Protein AF-A0A1E3NW82-F1 (afdb_monomer_lite)

pLDDT: mean 73.54, std 13.39, range [43.03, 90.81]

Structure (mmCIF, N/CA/C/O backbone):
data_AF-A0A1E3NW82-F1
#
_entry.id   AF-A0A1E3NW82-F1
#
loop_
_atom_site.group_PDB
_atom_site.id
_atom_site.type_symbol
_atom_site.label_atom_id
_atom_site.label_alt_id
_atom_site.label_comp_id
_atom_site.label_asym_id
_atom_site.label_entity_id
_atom_site.label_seq_id
_atom_site.pdbx_PDB_ins_code
_atom_site.Cartn_x
_atom_site.Cartn_y
_atom_site.Cartn_z
_atom_site.occupancy
_atom_site.B_iso_or_equiv
_atom_site.auth_seq_id
_atom_site.auth_comp_id
_atom_site.auth_asym_id
_atom_site.auth_atom_id
_atom_site.pdbx_PDB_model_num
ATOM 1 N N . MET A 1 1 ? 1.743 -10.823 7.048 1.00 87.38 1 MET A N 1
ATOM 2 C CA . MET A 1 1 ? 1.827 -9.811 5.973 1.00 87.38 1 MET A CA 1
ATOM 3 C C . MET A 1 1 ? 1.266 -10.447 4.710 1.00 87.38 1 MET A C 1
ATOM 5 O O . MET A 1 1 ? 1.384 -11.657 4.584 1.00 87.38 1 MET A O 1
ATOM 9 N N . GLU A 1 2 ? 0.625 -9.695 3.823 1.00 89.62 2 GLU A N 1
ATOM 10 C CA . GLU A 1 2 ? 0.110 -10.182 2.533 1.00 89.6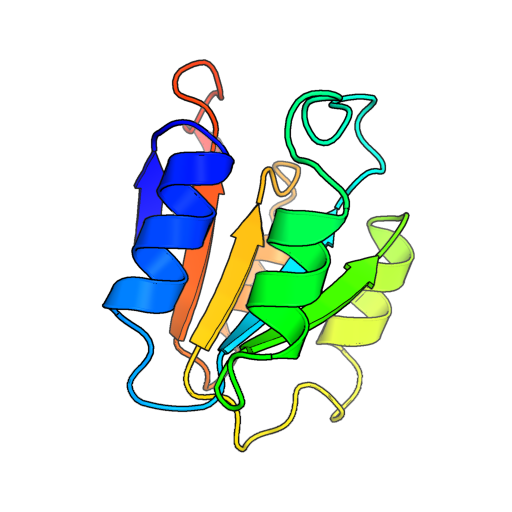2 2 GLU A CA 1
ATOM 11 C C . GLU A 1 2 ? 0.802 -9.435 1.388 1.00 89.62 2 GLU A C 1
ATOM 13 O O . GLU A 1 2 ? 1.128 -8.256 1.533 1.00 89.62 2 GLU A O 1
ATOM 18 N N . LEU A 1 3 ? 1.014 -10.118 0.260 1.00 90.38 3 LEU A N 1
ATOM 19 C CA . LEU A 1 3 ? 1.494 -9.504 -0.973 1.00 90.38 3 LEU A CA 1
ATOM 20 C C . LEU A 1 3 ? 0.381 -9.368 -2.006 1.00 90.38 3 LEU A C 1
ATOM 22 O O . LEU A 1 3 ? -0.371 -10.312 -2.243 1.00 90.38 3 LEU A O 1
ATOM 26 N N . PHE A 1 4 ? 0.388 -8.238 -2.703 1.00 90.81 4 PHE A N 1
ATOM 27 C CA . PHE A 1 4 ? -0.339 -8.028 -3.943 1.00 90.81 4 PHE A CA 1
ATOM 28 C C . PHE A 1 4 ? 0.646 -7.667 -5.061 1.00 90.81 4 PHE A C 1
ATOM 30 O O . PHE A 1 4 ? 1.485 -6.785 -4.892 1.00 90.81 4 PHE A O 1
ATOM 37 N N . ILE A 1 5 ? 0.540 -8.339 -6.208 1.00 90.81 5 ILE A N 1
ATOM 38 C CA . ILE A 1 5 ? 1.367 -8.078 -7.391 1.00 90.81 5 ILE A CA 1
ATOM 39 C C . ILE A 1 5 ? 0.419 -7.794 -8.552 1.00 90.81 5 ILE A C 1
ATOM 41 O O . ILE A 1 5 ? -0.372 -8.662 -8.920 1.00 90.81 5 ILE A O 1
ATOM 45 N N . GLY A 1 6 ? 0.482 -6.596 -9.123 1.00 89.00 6 GLY A N 1
ATOM 46 C CA . GLY A 1 6 ? -0.446 -6.177 -10.172 1.00 89.00 6 GLY A CA 1
ATOM 47 C C . GLY A 1 6 ? -0.254 -4.718 -10.552 1.00 89.00 6 GLY A C 1
ATOM 48 O O . GLY A 1 6 ? 0.811 -4.163 -10.323 1.00 89.00 6 GLY A O 1
ATOM 49 N N . GLN A 1 7 ? -1.269 -4.097 -11.144 1.00 84.75 7 GLN A N 1
ATOM 50 C CA . GLN A 1 7 ? -1.281 -2.648 -11.370 1.00 84.75 7 GLN A CA 1
ATOM 51 C C . GLN A 1 7 ? -1.887 -1.912 -10.163 1.00 84.75 7 GLN A C 1
ATOM 53 O O . GLN A 1 7 ? -2.575 -2.512 -9.335 1.00 84.75 7 GLN A O 1
ATOM 58 N N . PHE A 1 8 ? -1.624 -0.607 -10.047 1.00 80.38 8 PHE A N 1
ATOM 59 C CA . PHE A 1 8 ? -2.087 0.195 -8.910 1.00 80.38 8 PHE A CA 1
ATOM 60 C C . PHE A 1 8 ? -3.618 0.267 -8.803 1.00 80.38 8 PHE A C 1
ATOM 62 O O . PHE A 1 8 ? -4.170 0.144 -7.718 1.00 80.38 8 PHE A O 1
ATOM 69 N N . ASP A 1 9 ? -4.320 0.436 -9.919 1.00 76.25 9 ASP A N 1
ATOM 70 C CA . ASP A 1 9 ? -5.785 0.416 -9.975 1.00 76.25 9 ASP A CA 1
ATOM 71 C C . ASP A 1 9 ? -6.353 -0.926 -9.493 1.00 76.25 9 ASP A C 1
ATOM 73 O O . ASP A 1 9 ? -7.233 -0.947 -8.638 1.00 76.25 9 ASP A O 1
ATOM 77 N N . GLN A 1 10 ? -5.766 -2.041 -9.930 1.00 82.75 10 GLN A N 1
ATOM 78 C CA . GLN A 1 10 ? -6.144 -3.378 -9.466 1.00 82.75 10 GLN A CA 1
ATOM 79 C C . GLN A 1 10 ? -5.880 -3.568 -7.970 1.00 82.75 10 GLN A C 1
ATOM 81 O O . GLN A 1 10 ? -6.636 -4.260 -7.293 1.00 82.75 10 GLN A O 1
ATOM 86 N N . PHE A 1 11 ? -4.809 -2.969 -7.444 1.00 84.88 11 PHE A N 1
ATOM 87 C CA . PHE A 1 11 ? -4.522 -2.970 -6.013 1.00 84.88 11 PHE A CA 1
ATOM 88 C C . PHE A 1 11 ? -5.593 -2.210 -5.236 1.00 84.88 11 PHE A C 1
ATOM 90 O O . PHE A 1 11 ? -6.082 -2.700 -4.223 1.00 84.88 11 PHE A O 1
ATOM 97 N N . ILE A 1 12 ? -6.004 -1.044 -5.728 1.00 78.62 12 ILE A N 1
ATOM 98 C CA . ILE A 1 12 ? -7.089 -0.273 -5.126 1.0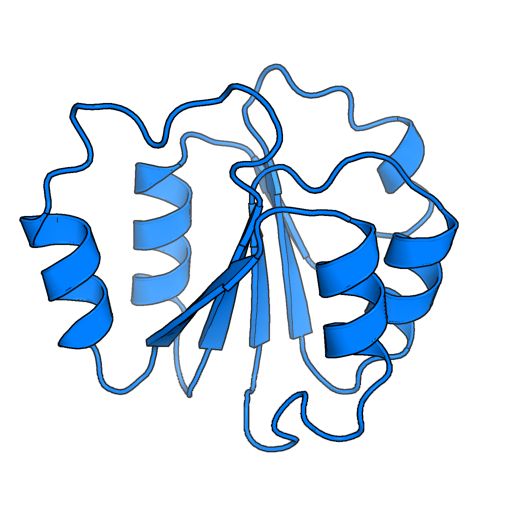0 78.62 12 ILE A CA 1
ATOM 99 C C . ILE A 1 12 ? -8.410 -1.051 -5.174 1.00 78.62 12 ILE A C 1
ATOM 101 O O . ILE A 1 12 ? -9.055 -1.196 -4.135 1.00 78.62 12 ILE A O 1
ATOM 105 N N . ASP A 1 13 ? -8.775 -1.619 -6.323 1.00 78.19 13 ASP A N 1
ATOM 106 C CA . ASP A 1 13 ? -9.977 -2.449 -6.467 1.00 78.19 13 ASP A CA 1
ATOM 107 C C . ASP A 1 13 ? -9.941 -3.659 -5.525 1.00 78.19 13 ASP A C 1
ATOM 109 O O . ASP A 1 13 ? -10.939 -4.002 -4.892 1.00 78.19 13 ASP A O 1
ATOM 113 N N . HIS A 1 14 ? -8.769 -4.280 -5.372 1.00 83.88 14 HIS A N 1
ATOM 114 C CA . HIS A 1 14 ? -8.556 -5.387 -4.449 1.00 83.88 14 HIS A CA 1
ATOM 115 C C . HIS A 1 14 ? -8.818 -4.995 -2.995 1.00 83.88 14 HIS A C 1
ATOM 117 O O . HIS A 1 14 ? -9.449 -5.756 -2.259 1.00 83.88 14 HIS A O 1
ATOM 123 N N . LEU A 1 15 ? -8.339 -3.821 -2.576 1.00 81.38 15 LEU A N 1
ATOM 124 C CA . LEU A 1 15 ? -8.554 -3.308 -1.226 1.00 81.38 15 LEU A CA 1
ATOM 125 C C . LEU A 1 15 ? -10.023 -2.963 -0.996 1.00 81.38 15 LEU A C 1
ATOM 127 O O . LEU A 1 15 ? -10.577 -3.387 0.012 1.00 81.38 15 LEU A O 1
ATOM 131 N N . VAL A 1 16 ? -10.672 -2.278 -1.942 1.00 77.50 16 VAL A N 1
ATOM 132 C CA . VAL A 1 16 ? -12.106 -1.948 -1.868 1.00 77.50 16 VAL A CA 1
ATOM 133 C C . VAL A 1 16 ? -12.956 -3.212 -1.775 1.00 77.50 16 VAL A C 1
ATOM 135 O O . VAL A 1 16 ? -13.839 -3.297 -0.927 1.00 77.50 16 VAL A O 1
ATOM 138 N N . TRP A 1 17 ? -12.673 -4.217 -2.605 1.00 77.44 17 TRP A N 1
ATOM 139 C CA . TRP A 1 17 ? -13.441 -5.461 -2.628 1.00 77.44 17 TRP A CA 1
ATOM 140 C C . TRP A 1 17 ? -13.256 -6.310 -1.363 1.00 77.44 17 TRP A C 1
ATOM 142 O O . TRP A 1 17 ? -14.173 -7.021 -0.953 1.00 77.44 17 TRP A O 1
ATOM 152 N N . LYS A 1 18 ? -12.071 -6.260 -0.741 1.00 74.81 18 LYS A N 1
ATOM 153 C CA . LYS A 1 18 ? -11.763 -7.021 0.480 1.00 74.81 18 LYS A CA 1
ATOM 154 C C . LYS A 1 18 ? -12.054 -6.272 1.779 1.00 74.81 18 LYS A C 1
ATOM 156 O O . LYS A 1 18 ? -12.049 -6.916 2.828 1.00 74.81 18 LYS A O 1
ATOM 161 N N . ALA A 1 19 ? -12.246 -4.955 1.746 1.00 69.81 19 ALA A N 1
ATOM 162 C CA . ALA A 1 19 ? -12.406 -4.155 2.952 1.00 69.81 19 ALA A CA 1
ATOM 163 C C . ALA A 1 19 ? -13.712 -4.514 3.675 1.00 69.81 19 ALA A C 1
ATOM 165 O O . ALA A 1 19 ? -14.807 -4.156 3.250 1.00 69.81 19 ALA A O 1
ATOM 166 N N . THR A 1 20 ? -13.587 -5.216 4.801 1.00 67.56 20 THR A N 1
ATOM 167 C CA . THR A 1 20 ? -14.690 -5.485 5.735 1.00 67.56 20 THR A CA 1
ATOM 168 C C . THR A 1 20 ? -14.783 -4.446 6.853 1.00 67.56 20 THR A C 1
ATOM 170 O O . THR A 1 20 ? -15.831 -4.315 7.486 1.00 67.56 20 THR A O 1
ATOM 173 N N . LYS A 1 21 ? -13.692 -3.707 7.094 1.00 70.00 21 LYS A N 1
ATOM 174 C CA . LYS A 1 21 ? -13.548 -2.588 8.038 1.00 70.00 21 LYS A CA 1
ATOM 175 C C . LYS A 1 21 ? -12.559 -1.559 7.480 1.00 70.00 21 LYS A C 1
ATOM 177 O O . LYS A 1 21 ? -11.977 -1.774 6.415 1.00 70.00 21 LYS A O 1
ATOM 182 N N . THR A 1 22 ? -12.350 -0.472 8.227 1.00 68.44 22 THR A N 1
ATOM 183 C CA . THR A 1 22 ? -11.420 0.604 7.876 1.00 68.44 22 THR A CA 1
ATOM 184 C C . THR A 1 22 ? -10.035 0.061 7.528 1.00 68.44 22 THR A C 1
ATOM 186 O O . THR A 1 22 ? -9.400 -0.644 8.319 1.00 68.44 22 THR A O 1
ATOM 189 N N . THR A 1 23 ? -9.593 0.362 6.311 1.00 70.31 23 THR A N 1
ATOM 190 C CA . THR A 1 23 ? -8.272 0.038 5.784 1.00 70.31 23 THR A CA 1
ATOM 191 C C . THR A 1 23 ? -7.528 1.334 5.530 1.00 70.31 23 THR A C 1
ATOM 193 O O . THR A 1 23 ? -7.956 2.155 4.719 1.00 70.31 23 THR A O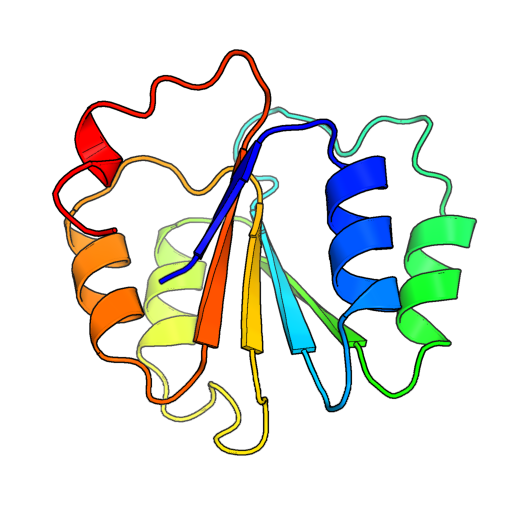 1
ATOM 196 N N . LEU A 1 24 ? -6.395 1.499 6.206 1.00 71.69 24 LEU A N 1
ATOM 197 C CA . LEU A 1 24 ? -5.510 2.625 5.972 1.00 71.69 24 LEU A CA 1
ATOM 198 C C . LEU A 1 24 ? -4.639 2.338 4.747 1.00 71.69 24 LEU A C 1
ATOM 200 O O . LEU A 1 24 ? -3.856 1.389 4.743 1.00 71.69 24 LEU A O 1
ATOM 204 N N . ILE A 1 25 ? -4.731 3.180 3.725 1.00 69.94 25 ILE A N 1
ATOM 205 C CA . ILE A 1 25 ? -3.875 3.129 2.542 1.00 69.94 25 ILE A CA 1
ATOM 206 C C . ILE A 1 25 ? -2.812 4.214 2.661 1.00 69.94 25 ILE A C 1
ATOM 208 O O . ILE A 1 25 ? -3.121 5.405 2.713 1.00 69.94 25 ILE A O 1
ATOM 212 N N . ILE A 1 26 ? -1.550 3.799 2.652 1.00 67.44 26 ILE A N 1
ATOM 213 C CA . ILE A 1 26 ? -0.399 4.693 2.622 1.00 67.44 26 ILE A CA 1
ATOM 214 C C . ILE A 1 26 ? 0.175 4.701 1.207 1.00 67.44 26 ILE A C 1
ATOM 216 O O . ILE A 1 26 ? 0.703 3.695 0.724 1.00 67.44 26 ILE A O 1
ATOM 220 N N . LEU A 1 27 ? 0.097 5.859 0.552 1.00 67.88 27 LEU A N 1
ATOM 221 C CA . LEU A 1 27 ? 0.711 6.083 -0.754 1.00 67.88 27 LEU A CA 1
ATOM 222 C C . LEU A 1 27 ? 2.072 6.751 -0.583 1.00 67.88 27 LEU A C 1
ATOM 224 O O . LEU A 1 27 ? 2.143 7.907 -0.153 1.00 67.88 27 LEU A O 1
ATOM 228 N N . ASN A 1 28 ? 3.128 6.030 -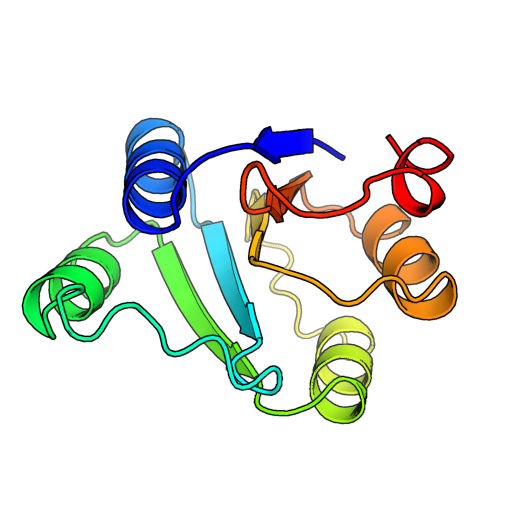0.959 1.00 63.44 28 ASN A N 1
ATOM 229 C CA . ASN A 1 28 ? 4.480 6.561 -1.057 1.00 63.44 28 ASN A CA 1
ATOM 230 C C . ASN A 1 28 ? 4.734 7.058 -2.492 1.00 63.44 28 ASN A C 1
ATOM 232 O O . ASN A 1 28 ? 4.986 6.251 -3.379 1.00 63.44 28 ASN A O 1
ATOM 236 N N . ILE A 1 29 ? 4.625 8.370 -2.732 1.00 56.12 29 ILE A N 1
ATOM 237 C CA . ILE A 1 29 ? 4.821 8.986 -4.071 1.00 56.12 29 ILE A CA 1
ATOM 238 C C . ILE A 1 29 ? 6.265 9.507 -4.235 1.00 56.12 29 ILE A C 1
ATOM 240 O O . ILE A 1 29 ? 6.566 10.262 -5.148 1.00 56.12 29 ILE A O 1
ATOM 244 N N . ASP A 1 30 ? 7.175 9.140 -3.330 1.00 44.25 30 ASP A N 1
ATOM 245 C CA . ASP A 1 30 ? 8.549 9.664 -3.332 1.00 44.25 30 ASP A CA 1
ATOM 246 C C . ASP A 1 30 ? 9.508 8.844 -4.220 1.00 44.25 30 ASP A C 1
ATOM 248 O O . ASP A 1 30 ? 10.678 9.179 -4.387 1.00 44.25 30 ASP A O 1
ATOM 252 N N . GLN A 1 31 ? 9.007 7.774 -4.843 1.00 48.41 31 GLN A N 1
ATOM 253 C CA . GLN A 1 31 ? 9.552 7.327 -6.120 1.00 48.41 31 GLN A CA 1
ATOM 254 C C . GLN A 1 31 ? 8.796 8.094 -7.201 1.00 48.41 31 GLN A C 1
ATOM 256 O O . GLN A 1 31 ? 7.573 8.157 -7.138 1.00 48.41 31 GLN A O 1
ATOM 261 N N . GLU A 1 32 ? 9.473 8.608 -8.226 1.00 43.03 32 GLU A N 1
ATOM 262 C CA . GLU A 1 32 ? 8.875 9.223 -9.430 1.00 43.03 32 GLU A CA 1
ATOM 263 C C . GLU A 1 32 ? 7.904 8.296 -10.213 1.00 43.03 32 GLU A C 1
ATOM 265 O O . GLU A 1 32 ? 7.565 8.547 -11.366 1.00 43.03 32 GLU A O 1
ATOM 270 N N . LEU A 1 33 ? 7.415 7.216 -9.604 1.00 46.00 33 LEU A N 1
ATOM 271 C CA . LEU A 1 33 ? 6.214 6.495 -9.981 1.00 46.00 33 LEU A CA 1
ATOM 272 C C . LEU A 1 33 ? 5.003 7.356 -9.627 1.00 46.00 33 LEU A C 1
ATOM 274 O O . LEU A 1 33 ? 4.315 7.174 -8.622 1.00 46.00 33 LEU A O 1
ATOM 278 N N . SER A 1 34 ? 4.751 8.310 -10.519 1.00 44.69 34 SER A N 1
ATOM 279 C CA . SER A 1 34 ? 3.453 8.933 -10.711 1.00 44.69 34 SER A CA 1
ATOM 280 C C . SER A 1 34 ? 2.353 7.907 -10.445 1.00 44.69 34 SER A C 1
ATOM 282 O O . SER A 1 34 ? 2.292 6.892 -11.149 1.00 44.69 34 SER A O 1
ATOM 284 N N . ILE A 1 35 ? 1.451 8.194 -9.493 1.00 53.44 35 ILE A N 1
ATOM 285 C CA . ILE A 1 35 ? 0.084 7.673 -9.593 1.00 53.44 35 ILE A CA 1
ATOM 286 C C . ILE A 1 35 ? -0.269 7.842 -11.075 1.00 53.44 35 ILE A C 1
ATOM 288 O O . ILE A 1 35 ? -0.102 8.969 -11.564 1.00 53.44 35 ILE A O 1
ATOM 292 N N . PRO A 1 36 ? -0.638 6.771 -11.806 1.00 51.19 36 PRO A N 1
ATOM 293 C CA . PRO A 1 36 ? -0.865 6.876 -13.238 1.00 51.19 36 PRO A CA 1
ATOM 294 C C . PRO A 1 36 ? -1.712 8.120 -13.481 1.00 51.19 36 PRO A C 1
ATOM 296 O O . PRO A 1 36 ? -2.709 8.304 -12.789 1.00 51.19 36 PRO A O 1
ATOM 299 N N . SER A 1 37 ? -1.332 9.004 -14.403 1.00 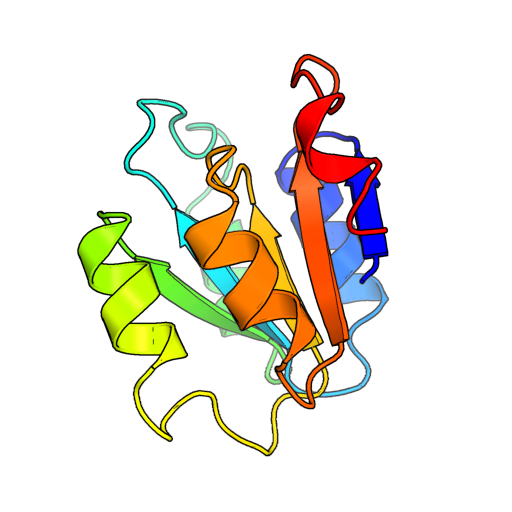45.88 37 SER A N 1
ATOM 300 C CA . SER A 1 37 ? -2.123 10.215 -14.698 1.00 45.88 37 SER A CA 1
ATOM 301 C C . SER A 1 37 ? -3.583 9.882 -15.058 1.00 45.88 37 SER A C 1
ATOM 303 O O . SER A 1 37 ? -4.473 10.725 -14.954 1.00 45.88 37 SER A O 1
ATOM 305 N N . ASN A 1 38 ? -3.815 8.618 -15.422 1.00 44.81 38 ASN A N 1
ATOM 306 C CA . ASN A 1 38 ? -5.090 7.979 -15.718 1.00 44.81 38 ASN A CA 1
ATOM 307 C C . ASN A 1 38 ? -5.897 7.583 -14.464 1.00 44.81 38 ASN A C 1
ATOM 309 O O . ASN A 1 38 ? -7.093 7.326 -14.578 1.00 44.81 38 ASN A O 1
ATOM 313 N N . PHE A 1 39 ? -5.280 7.525 -13.280 1.00 54.81 39 PHE A N 1
ATOM 314 C CA . PHE A 1 39 ? -5.965 7.394 -11.996 1.00 54.81 39 PHE A CA 1
ATOM 315 C C . PHE A 1 39 ? -6.605 8.747 -11.695 1.00 54.81 39 PHE A C 1
ATOM 317 O O . PHE A 1 39 ? -6.039 9.655 -11.080 1.00 54.81 39 PHE A O 1
ATOM 324 N N . GLN A 1 40 ? -7.784 8.916 -12.275 1.00 50.06 40 GLN A N 1
ATOM 325 C CA . GLN A 1 40 ? -8.539 10.146 -12.226 1.00 50.06 40 GLN A CA 1
ATOM 326 C C . GLN A 1 40 ? -8.766 10.573 -10.768 1.00 50.06 40 GLN A C 1
ATOM 328 O O . GLN A 1 40 ? -8.907 9.751 -9.861 1.00 50.06 40 GLN A O 1
ATOM 333 N N . ARG A 1 41 ? -8.894 11.885 -10.534 1.00 49.28 41 ARG A N 1
ATOM 334 C CA . ARG A 1 41 ? -9.358 12.428 -9.241 1.00 49.28 41 ARG A CA 1
ATOM 335 C C . ARG A 1 41 ? -10.648 11.755 -8.747 1.00 49.28 41 ARG A C 1
ATOM 337 O O . ARG A 1 41 ? -10.874 11.732 -7.542 1.00 49.28 41 ARG A O 1
ATOM 344 N N . SER A 1 42 ? -11.449 11.192 -9.656 1.00 47.00 42 SER A N 1
ATOM 345 C CA . SER A 1 42 ? -12.638 10.389 -9.365 1.00 47.00 42 SER A CA 1
ATOM 346 C C . SER A 1 42 ? -12.326 9.082 -8.634 1.00 47.00 42 SER A C 1
ATOM 348 O O . SER A 1 42 ? -13.104 8.730 -7.765 1.00 47.00 42 SER A O 1
ATOM 350 N N . SER A 1 43 ? -11.198 8.406 -8.881 1.00 56.25 43 SER A N 1
ATOM 351 C CA . SER A 1 43 ? -10.799 7.188 -8.153 1.00 56.25 43 SER A CA 1
ATOM 352 C C . SER A 1 43 ? -10.330 7.503 -6.728 1.00 56.25 43 SER A C 1
ATOM 354 O O . SER A 1 43 ? -10.679 6.804 -5.783 1.00 56.25 43 SER A O 1
ATOM 356 N N . VAL A 1 44 ? -9.616 8.618 -6.532 1.00 56.75 44 VAL A N 1
ATOM 357 C CA . VAL A 1 44 ? -9.279 9.122 -5.184 1.00 56.75 44 VAL A CA 1
ATOM 358 C C . VAL A 1 44 ? -10.533 9.605 -4.443 1.00 56.75 44 VAL A C 1
ATOM 360 O O . VAL A 1 44 ? -10.675 9.356 -3.249 1.00 56.75 44 VAL A O 1
ATOM 363 N N . GLN A 1 45 ? -11.459 10.289 -5.127 1.00 51.91 45 GLN A N 1
ATOM 364 C CA . GLN A 1 45 ? -12.765 10.657 -4.561 1.00 51.91 45 GLN A CA 1
ATOM 365 C C . GLN A 1 45 ? -13.627 9.431 -4.262 1.00 51.91 45 GLN A C 1
ATOM 367 O O . GLN A 1 45 ? -14.305 9.416 -3.244 1.00 51.91 45 GLN A O 1
ATOM 372 N N . TYR A 1 46 ? -13.577 8.404 -5.109 1.00 57.22 46 TYR A N 1
ATOM 373 C CA . TYR A 1 46 ? -14.257 7.135 -4.897 1.00 57.22 46 TYR A CA 1
ATOM 374 C C . TYR A 1 46 ? -13.757 6.482 -3.611 1.00 57.22 46 TYR A C 1
ATOM 376 O O . TYR A 1 46 ? -14.573 6.152 -2.763 1.00 57.22 46 TYR A O 1
ATOM 384 N N . LEU A 1 47 ? -12.438 6.432 -3.394 1.00 60.94 47 LEU A N 1
ATOM 385 C CA . LEU A 1 47 ? -11.868 5.931 -2.141 1.00 60.94 47 LEU A CA 1
ATOM 386 C C . LEU A 1 47 ? -12.288 6.752 -0.921 1.00 60.94 47 LEU A C 1
ATOM 388 O O . LEU A 1 47 ? -12.636 6.170 0.094 1.00 60.94 47 LEU A O 1
ATOM 392 N N . LYS A 1 48 ? -12.337 8.086 -1.028 1.00 57.81 48 LYS A N 1
ATOM 393 C CA . LYS A 1 48 ? -12.837 8.955 0.056 1.00 57.81 48 LYS A CA 1
ATOM 394 C C . LYS A 1 48 ? -14.331 8.783 0.346 1.00 57.81 48 LYS A C 1
ATOM 396 O O . LYS A 1 48 ? -14.773 9.141 1.431 1.00 57.81 48 LYS A O 1
ATOM 401 N N . ASN A 1 49 ? -15.102 8.291 -0.622 1.00 54.28 49 ASN A N 1
ATOM 402 C CA . ASN A 1 49 ? -16.527 8.004 -0.464 1.00 54.28 49 ASN A CA 1
ATOM 403 C C . ASN A 1 49 ? -16.782 6.585 0.065 1.00 54.28 49 ASN A C 1
ATOM 405 O O . ASN A 1 49 ? -17.899 6.288 0.484 1.00 54.28 49 ASN A O 1
ATOM 409 N N . VAL A 1 50 ? -15.775 5.706 0.042 1.00 62.09 50 VAL A N 1
ATOM 410 C CA . VAL A 1 50 ? -15.832 4.410 0.715 1.00 62.09 50 VAL A CA 1
ATOM 411 C C . VAL A 1 50 ? -15.487 4.657 2.181 1.00 62.09 50 VAL A C 1
ATOM 413 O O . VAL A 1 50 ? -14.323 4.805 2.530 1.00 62.09 50 VAL A O 1
ATOM 416 N N . GLU A 1 51 ? -16.497 4.675 3.055 1.00 65.38 51 GLU A N 1
ATOM 417 C CA . GLU A 1 51 ? -16.350 4.907 4.511 1.00 65.38 51 GLU A CA 1
ATOM 418 C C . GLU A 1 51 ? -15.349 3.957 5.206 1.00 65.38 51 GLU A C 1
ATOM 420 O O . GLU A 1 51 ? -14.937 4.187 6.339 1.00 65.38 51 GLU A O 1
ATOM 425 N N . LEU A 1 52 ? -14.956 2.879 4.525 1.00 70.56 52 LEU A N 1
ATOM 426 C CA . LEU A 1 52 ? -14.045 1.843 4.998 1.00 70.56 52 LEU A CA 1
ATOM 427 C C . LEU A 1 52 ? -12.595 2.045 4.532 1.00 70.56 52 LEU A C 1
ATOM 429 O O . LEU A 1 52 ? -11.774 1.154 4.740 1.00 70.56 52 LEU A O 1
ATOM 433 N N . ILE A 1 53 ? -12.252 3.159 3.880 1.00 72.50 53 ILE A N 1
ATOM 434 C CA . ILE A 1 53 ? -10.890 3.403 3.394 1.00 72.50 53 ILE A CA 1
ATOM 435 C C . ILE A 1 53 ? -10.418 4.799 3.785 1.00 72.50 53 ILE A C 1
ATOM 437 O O . ILE A 1 53 ? -10.901 5.804 3.268 1.00 72.50 53 ILE A O 1
ATOM 441 N N . ASP A 1 54 ? -9.386 4.843 4.625 1.00 73.19 54 ASP A N 1
ATOM 442 C CA . ASP A 1 54 ? -8.657 6.070 4.920 1.00 73.19 54 ASP A CA 1
ATOM 443 C C . ASP A 1 54 ? -7.410 6.145 4.041 1.00 73.19 54 ASP A C 1
ATOM 445 O O . ASP A 1 54 ? -6.582 5.236 4.018 1.00 73.19 54 ASP A O 1
ATOM 449 N N . LEU A 1 55 ? -7.264 7.241 3.298 1.00 75.19 55 LEU A N 1
ATOM 450 C CA . LEU A 1 55 ? -6.128 7.455 2.404 1.00 75.19 55 LEU A CA 1
ATOM 451 C C . LEU A 1 55 ? -5.177 8.495 2.993 1.00 75.19 55 LEU A C 1
ATOM 453 O O . LEU A 1 55 ? -5.541 9.666 3.130 1.00 75.19 55 LEU A O 1
ATOM 457 N N . ILE A 1 56 ? -3.935 8.092 3.261 1.00 74.12 56 ILE A N 1
ATOM 458 C CA . ILE A 1 56 ? -2.872 8.988 3.716 1.00 74.12 56 ILE A CA 1
ATOM 459 C C . ILE A 1 56 ? -1.757 9.037 2.677 1.00 74.12 56 ILE A C 1
ATOM 461 O O . ILE A 1 56 ? -1.243 8.025 2.199 1.00 74.12 56 ILE A O 1
ATOM 465 N N . HIS A 1 57 ? -1.370 10.262 2.343 1.00 73.31 57 HIS A N 1
ATOM 466 C CA . HIS A 1 57 ? -0.219 10.527 1.504 1.00 73.31 57 HIS A CA 1
ATOM 467 C C . HIS A 1 57 ? 1.016 10.763 2.377 1.00 73.31 57 HIS A C 1
ATOM 469 O O . HIS A 1 57 ? 0.990 11.619 3.263 1.00 73.31 57 HIS A O 1
ATOM 475 N N . ILE A 1 58 ? 2.084 10.006 2.119 1.00 73.12 58 ILE A N 1
ATOM 476 C CA . ILE A 1 58 ? 3.377 10.171 2.779 1.00 73.12 58 ILE A CA 1
ATOM 477 C C . ILE A 1 58 ? 4.448 10.320 1.699 1.00 73.12 58 ILE A C 1
ATOM 479 O O . ILE A 1 58 ? 4.696 9.415 0.912 1.00 73.12 58 ILE A O 1
ATOM 483 N N . ASP A 1 59 ? 5.075 11.486 1.675 1.00 67.25 59 ASP A N 1
ATOM 484 C CA . ASP A 1 59 ? 6.037 11.959 0.678 1.00 67.25 59 ASP A CA 1
ATOM 485 C C . ASP A 1 59 ? 7.491 11.787 1.133 1.00 67.25 59 ASP A C 1
ATOM 487 O O . ASP A 1 59 ? 8.345 12.537 0.695 1.00 67.25 59 ASP A O 1
ATOM 491 N N . SER A 1 60 ? 7.775 10.896 2.091 1.00 75.69 60 SER A N 1
ATOM 492 C CA . SER A 1 60 ? 9.141 10.418 2.342 1.00 75.69 60 SER A CA 1
ATOM 493 C C . SER A 1 60 ? 9.182 9.192 3.247 1.00 75.69 60 SER A C 1
ATOM 495 O O . SER A 1 60 ? 8.343 9.003 4.135 1.00 75.69 60 SER A O 1
ATOM 497 N N . LEU A 1 61 ? 10.236 8.386 3.101 1.00 76.81 61 LEU A N 1
ATOM 498 C CA . LEU A 1 61 ? 10.491 7.239 3.980 1.00 76.81 61 LEU A CA 1
ATOM 499 C C . LEU A 1 61 ? 10.670 7.652 5.444 1.00 76.81 61 LEU A C 1
ATOM 501 O O . LEU A 1 61 ? 10.208 6.957 6.350 1.00 76.81 61 LEU A O 1
ATOM 505 N N . GLN A 1 62 ? 11.286 8.811 5.695 1.00 79.81 62 GLN A N 1
ATOM 506 C CA . GLN A 1 62 ? 11.442 9.341 7.048 1.00 79.81 62 GLN A CA 1
ATOM 507 C C . GLN A 1 62 ? 10.081 9.662 7.677 1.00 79.81 62 GLN A C 1
ATOM 509 O O . GLN A 1 62 ? 9.840 9.299 8.829 1.00 79.81 62 GLN A O 1
ATOM 514 N N . LYS A 1 63 ? 9.170 10.294 6.926 1.00 79.50 63 LYS A N 1
ATOM 515 C CA . LYS A 1 63 ? 7.810 10.588 7.395 1.00 79.50 63 LYS A CA 1
ATOM 516 C C . LYS A 1 63 ? 7.003 9.311 7.610 1.00 79.50 63 LYS A C 1
ATOM 518 O O . LYS A 1 63 ? 6.317 9.216 8.623 1.00 79.50 63 LYS A O 1
ATOM 523 N N . LEU A 1 64 ? 7.159 8.304 6.746 1.00 80.19 64 LEU A N 1
ATOM 524 C CA . LEU A 1 64 ? 6.545 6.984 6.933 1.00 80.19 64 LEU A CA 1
ATOM 525 C C . LEU A 1 64 ? 7.018 6.350 8.238 1.00 80.19 64 LEU A C 1
ATOM 527 O O . LEU A 1 64 ? 6.225 5.883 9.049 1.00 80.19 64 LEU A O 1
ATOM 531 N N . MET A 1 65 ? 8.323 6.387 8.475 1.00 78.81 65 MET A N 1
ATOM 532 C CA . MET A 1 65 ? 8.924 5.856 9.686 1.00 78.81 65 MET A CA 1
ATOM 533 C C . MET A 1 65 ? 8.447 6.569 10.944 1.00 78.81 65 MET A C 1
ATOM 535 O O . MET A 1 65 ? 8.204 5.899 11.949 1.00 78.81 65 MET A O 1
ATOM 539 N N . VAL A 1 66 ? 8.309 7.895 10.910 1.00 82.06 66 VAL A N 1
ATOM 540 C CA . VAL A 1 66 ? 7.729 8.669 12.014 1.00 82.06 66 VAL A CA 1
ATOM 541 C C . VAL A 1 66 ? 6.273 8.263 12.226 1.00 82.06 66 VAL A C 1
ATOM 543 O O . VAL A 1 66 ? 5.918 7.903 13.345 1.00 82.06 66 VAL A O 1
ATOM 546 N N . TYR A 1 67 ? 5.472 8.223 11.161 1.00 79.56 67 TYR A N 1
ATOM 547 C CA . TYR A 1 67 ? 4.057 7.863 11.211 1.00 79.56 67 TYR A CA 1
ATOM 548 C C . TYR A 1 67 ? 3.833 6.474 11.828 1.00 79.56 67 TYR A C 1
ATOM 550 O O . TYR A 1 67 ? 3.089 6.340 12.795 1.00 79.56 67 TYR A O 1
ATOM 558 N N . LEU A 1 68 ? 4.571 5.460 11.362 1.00 77.75 68 LEU A N 1
ATOM 559 C CA . LEU A 1 68 ? 4.518 4.093 11.896 1.00 77.75 68 LEU A CA 1
ATOM 560 C C . LEU A 1 68 ? 5.038 3.972 13.341 1.00 77.75 68 LEU A C 1
ATOM 562 O O . LEU A 1 68 ? 4.754 2.983 14.011 1.00 77.75 68 LEU A O 1
ATOM 566 N N . SER A 1 69 ? 5.849 4.927 13.813 1.00 74.88 69 SER A N 1
ATOM 567 C CA . SER A 1 69 ? 6.397 4.925 15.182 1.00 74.88 69 SER A CA 1
ATOM 568 C C . SER A 1 69 ? 5.522 5.676 16.174 1.00 74.88 69 SER A C 1
ATOM 570 O O . SER A 1 69 ? 5.622 5.448 17.381 1.00 74.88 69 SER A O 1
ATOM 572 N N . MET A 1 70 ? 4.697 6.602 15.694 1.00 68.31 70 MET A N 1
ATOM 573 C CA . MET A 1 70 ? 3.701 7.248 16.529 1.00 68.31 70 MET A CA 1
ATOM 574 C C .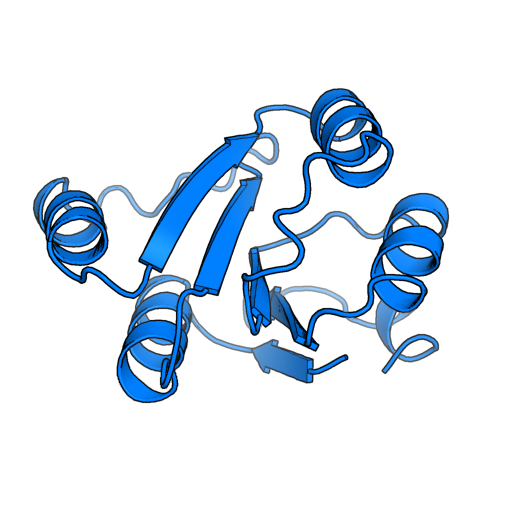 MET A 1 70 ? 2.607 6.226 16.855 1.00 68.31 70 MET A C 1
ATOM 576 O O . MET A 1 70 ? 2.194 5.449 15.998 1.00 68.31 70 MET A O 1
ATOM 580 N N . LYS A 1 71 ? 2.075 6.258 18.085 1.00 52.81 71 LYS A N 1
ATOM 581 C CA . LYS A 1 71 ? 0.882 5.493 18.526 1.00 52.81 71 LYS A CA 1
ATOM 582 C C . LYS A 1 71 ? -0.407 5.826 17.728 1.00 52.81 71 LYS A C 1
ATOM 584 O O . LYS A 1 71 ? -1.502 5.535 18.190 1.00 52.81 71 LYS A O 1
ATOM 589 N N . GLN A 1 72 ? -0.282 6.494 16.582 1.00 52.41 72 GLN A N 1
ATOM 590 C CA . GLN A 1 72 ? -1.356 7.019 15.742 1.00 52.41 72 GLN A CA 1
ATOM 591 C C . GLN A 1 72 ? -1.683 6.144 14.531 1.00 52.41 72 GLN A C 1
ATOM 593 O O . GLN A 1 72 ? -2.615 6.484 13.809 1.00 52.41 72 GLN A O 1
ATOM 598 N N . VAL A 1 73 ? -0.990 5.018 14.317 1.00 57.19 73 VAL A N 1
ATOM 599 C CA . VAL A 1 73 ? -1.601 3.935 13.537 1.00 57.19 73 VAL A CA 1
ATOM 600 C C . VAL A 1 73 ? -2.849 3.541 14.312 1.00 57.19 73 VAL A C 1
ATOM 602 O O . VAL A 1 73 ? -2.748 2.988 15.411 1.00 57.19 73 VAL A O 1
ATOM 605 N N . ASN A 1 74 ? -4.006 3.955 13.806 1.00 55.88 74 ASN A N 1
ATOM 606 C CA . ASN A 1 74 ? -5.254 3.861 14.530 1.00 55.88 74 ASN A CA 1
ATOM 607 C C . ASN A 1 74 ? -5.466 2.377 14.841 1.00 55.88 74 ASN A C 1
ATOM 609 O O . ASN A 1 74 ? -5.555 1.545 13.941 1.00 55.88 74 ASN A O 1
ATOM 613 N N . HIS A 1 75 ? -5.498 2.010 16.124 1.00 54.38 75 HIS A N 1
ATOM 614 C CA . HIS A 1 75 ? -5.656 0.608 16.536 1.00 54.38 75 HIS A CA 1
ATOM 615 C C . HIS A 1 75 ? -6.980 -0.014 16.053 1.00 54.38 75 HIS A C 1
ATOM 617 O O . HIS A 1 75 ? -7.184 -1.215 16.207 1.00 54.38 75 HIS A O 1
ATOM 623 N N . ASN A 1 76 ? -7.866 0.806 15.485 1.00 61.44 76 ASN A N 1
ATOM 624 C CA . ASN A 1 76 ? -9.142 0.407 14.919 1.00 61.44 76 ASN A CA 1
ATOM 625 C C . ASN A 1 76 ? -9.057 -0.015 13.445 1.00 61.44 76 ASN A C 1
ATOM 627 O O . ASN A 1 76 ? -9.995 -0.659 12.975 1.00 61.44 76 ASN A O 1
ATOM 631 N N . ASP A 1 77 ? -7.974 0.313 12.732 1.00 72.44 77 ASP A N 1
ATOM 632 C CA . ASP A 1 77 ? -7.823 -0.094 11.336 1.00 72.44 77 ASP A CA 1
ATOM 633 C C . ASP A 1 77 ? -7.560 -1.599 11.277 1.00 72.44 77 ASP A C 1
ATOM 635 O O . ASP A 1 77 ? -6.677 -2.131 11.949 1.00 72.44 77 ASP A O 1
ATOM 639 N N . GLU A 1 78 ? -8.320 -2.322 10.465 1.00 79.75 78 GLU A N 1
ATOM 640 C CA . GLU A 1 78 ? -8.130 -3.766 10.321 1.00 79.75 78 GLU A CA 1
ATOM 641 C C . GLU A 1 78 ? -6.859 -4.066 9.523 1.00 79.75 78 GLU A C 1
ATOM 643 O O . GLU A 1 78 ? -6.087 -4.970 9.860 1.00 79.75 78 GLU A O 1
ATOM 648 N N . SER A 1 79 ? -6.630 -3.276 8.474 1.00 84.44 79 SER A N 1
ATOM 649 C CA . SER A 1 79 ? -5.539 -3.474 7.530 1.00 84.44 79 SER A CA 1
ATOM 650 C C . SER A 1 79 ? -4.791 -2.176 7.246 1.00 84.44 79 SER A C 1
ATOM 652 O O . SER A 1 79 ? -5.373 -1.093 7.248 1.00 84.44 79 SER A O 1
ATOM 654 N N . ILE A 1 80 ? -3.497 -2.304 6.961 1.00 85.81 80 ILE A N 1
ATOM 655 C CA . ILE A 1 80 ? -2.651 -1.225 6.448 1.00 85.81 80 ILE A CA 1
ATOM 656 C C . ILE A 1 80 ? -2.113 -1.675 5.102 1.00 85.81 80 ILE A C 1
ATOM 658 O O . ILE A 1 80 ? -1.388 -2.667 5.019 1.00 85.81 80 ILE A O 1
ATOM 662 N N . ALA A 1 81 ? -2.462 -0.946 4.056 1.00 87.31 81 ALA A N 1
ATOM 663 C CA . ALA A 1 81 ? -2.033 -1.215 2.700 1.00 87.31 81 ALA A CA 1
ATOM 664 C C . ALA A 1 81 ? -0.974 -0.199 2.267 1.00 87.31 81 ALA A C 1
ATOM 666 O O . ALA A 1 81 ? -1.154 1.004 2.446 1.00 87.31 81 ALA A O 1
ATOM 667 N N . ILE A 1 82 ? 0.134 -0.671 1.700 1.00 86.75 82 ILE A N 1
ATOM 668 C CA . ILE A 1 82 ? 1.230 0.182 1.227 1.00 86.75 82 ILE A CA 1
ATOM 669 C C . ILE A 1 82 ? 1.571 -0.217 -0.202 1.00 86.75 82 ILE A C 1
ATOM 671 O O . ILE A 1 82 ? 1.841 -1.388 -0.462 1.00 86.75 82 ILE A O 1
ATOM 675 N N . TRP A 1 83 ? 1.572 0.752 -1.115 1.00 86.19 83 TRP A N 1
ATOM 676 C CA . TRP A 1 83 ? 1.956 0.549 -2.512 1.00 86.19 83 TRP A CA 1
ATOM 677 C C . TRP A 1 83 ? 3.417 0.946 -2.749 1.00 86.19 83 TRP A C 1
ATOM 679 O O . TRP A 1 83 ? 3.826 2.020 -2.308 1.00 86.19 83 TRP A O 1
ATOM 689 N N . GLU A 1 84 ? 4.180 0.092 -3.440 1.00 82.81 84 GLU A N 1
ATOM 690 C CA . GLU A 1 84 ? 5.577 0.312 -3.857 1.00 82.81 84 GLU A CA 1
ATOM 691 C C . GLU A 1 84 ? 6.476 0.813 -2.720 1.00 82.81 84 GLU A C 1
ATOM 693 O O . GLU A 1 84 ? 7.244 1.768 -2.851 1.00 82.81 84 GLU A O 1
ATOM 698 N N . LEU A 1 85 ? 6.373 0.166 -1.555 1.00 83.88 85 LEU A N 1
ATOM 699 C CA . LEU A 1 85 ? 7.261 0.454 -0.436 1.00 83.88 85 LEU A CA 1
ATOM 700 C C . LEU A 1 85 ? 8.710 0.164 -0.861 1.00 83.88 85 LEU A C 1
ATOM 702 O O . LEU A 1 85 ? 8.965 -0.978 -1.218 1.00 83.88 85 LEU A O 1
ATOM 706 N N . PRO A 1 86 ? 9.667 1.104 -0.767 1.00 76.38 86 PRO A N 1
ATOM 707 C CA . PRO A 1 86 ? 11.083 0.847 -1.015 1.00 76.38 86 PRO A CA 1
ATOM 708 C C . PRO A 1 86 ? 11.626 -0.271 -0.123 1.00 76.38 86 PRO A C 1
ATOM 710 O O . PRO A 1 86 ? 11.206 -0.427 1.026 1.00 76.38 86 PRO A O 1
ATOM 713 N N . SER A 1 87 ? 12.577 -1.047 -0.643 1.00 71.06 87 SER A N 1
ATOM 714 C CA . SER A 1 87 ? 13.100 -2.248 0.012 1.00 71.06 87 SER A CA 1
ATOM 715 C C . SER A 1 87 ? 14.035 -1.927 1.181 1.00 71.06 87 SER A C 1
ATOM 717 O O . SER A 1 87 ? 15.245 -2.145 1.114 1.00 71.06 87 SER A O 1
ATOM 719 N N . GLU A 1 88 ? 13.470 -1.424 2.277 1.00 76.75 88 GLU A N 1
ATOM 720 C CA . GLU A 1 88 ? 14.185 -1.108 3.509 1.00 76.75 88 GLU A CA 1
ATOM 721 C C . GLU A 1 88 ? 13.810 -2.066 4.645 1.00 76.75 88 GLU A C 1
ATOM 723 O O . GLU A 1 88 ? 12.712 -2.019 5.207 1.00 76.75 88 GLU A O 1
ATOM 728 N N . ASN A 1 89 ? 14.773 -2.901 5.054 1.00 80.94 89 ASN A N 1
ATOM 729 C CA . ASN A 1 89 ? 14.609 -3.866 6.152 1.00 80.94 89 ASN A CA 1
ATOM 730 C C . ASN A 1 89 ? 14.113 -3.220 7.455 1.00 80.94 89 ASN A C 1
ATOM 732 O O . ASN A 1 89 ? 13.371 -3.841 8.216 1.00 80.94 89 ASN A O 1
ATOM 736 N N . LEU A 1 90 ? 14.513 -1.973 7.722 1.00 81.69 90 LEU A N 1
ATOM 737 C CA . LEU A 1 90 ? 14.109 -1.260 8.928 1.00 81.69 90 LEU A CA 1
ATOM 738 C C . LEU A 1 90 ? 12.595 -0.994 8.947 1.00 81.69 90 LEU A C 1
ATOM 740 O O . LEU A 1 90 ? 11.958 -1.228 9.975 1.00 81.69 90 LEU A O 1
ATOM 744 N N . ILE A 1 91 ? 12.013 -0.578 7.819 1.00 82.31 91 ILE A N 1
ATOM 745 C CA . ILE A 1 91 ? 10.570 -0.329 7.699 1.00 82.31 91 ILE A CA 1
ATOM 746 C C . ILE A 1 91 ? 9.805 -1.649 7.779 1.00 82.31 91 ILE A C 1
ATOM 748 O O . ILE A 1 91 ? 8.871 -1.768 8.572 1.00 82.31 91 ILE A O 1
ATOM 752 N N . LEU A 1 92 ? 10.253 -2.670 7.043 1.00 84.94 92 LEU A N 1
ATOM 753 C CA . LEU A 1 92 ? 9.641 -4.003 7.057 1.00 84.94 92 LEU A CA 1
ATOM 754 C C . LEU A 1 92 ? 9.580 -4.592 8.473 1.00 84.94 92 LEU A C 1
ATOM 756 O O . LEU A 1 92 ? 8.532 -5.078 8.895 1.00 84.94 92 LEU A O 1
ATOM 760 N N . SER A 1 93 ? 10.653 -4.436 9.256 1.00 85.25 93 SER A N 1
ATOM 761 C CA . SER A 1 93 ? 10.695 -4.884 10.653 1.00 85.25 93 SER A CA 1
ATOM 762 C C . SER A 1 93 ? 9.709 -4.160 11.579 1.00 85.25 93 SER A C 1
ATOM 764 O O . SER A 1 93 ? 9.285 -4.721 12.594 1.00 85.25 93 SER A O 1
ATOM 766 N N . LYS A 1 94 ? 9.345 -2.909 11.264 1.00 84.81 94 LYS A N 1
ATOM 767 C CA . LYS A 1 94 ? 8.308 -2.174 11.999 1.00 84.81 94 LYS A CA 1
ATOM 768 C C . LYS A 1 94 ? 6.922 -2.631 11.581 1.00 84.81 94 LYS A C 1
ATOM 770 O O . LYS A 1 94 ? 6.095 -2.874 12.452 1.00 84.81 94 LYS A O 1
ATOM 775 N N . LEU A 1 95 ? 6.696 -2.818 10.283 1.00 85.25 95 LEU A N 1
ATOM 776 C CA . LEU A 1 95 ? 5.423 -3.295 9.745 1.00 85.25 95 LEU A CA 1
ATOM 777 C C . LEU A 1 95 ? 5.038 -4.669 10.305 1.00 85.25 95 LEU A C 1
ATOM 779 O O . LEU A 1 95 ? 3.890 -4.864 10.687 1.00 85.25 95 LEU A O 1
ATOM 783 N N . THR A 1 96 ? 5.994 -5.592 10.463 1.00 85.12 96 THR A N 1
ATOM 784 C CA . THR A 1 96 ? 5.733 -6.905 11.090 1.00 85.12 96 THR A CA 1
ATOM 785 C C . THR A 1 96 ? 5.297 -6.836 12.552 1.00 85.12 96 THR A C 1
ATOM 787 O O . THR A 1 96 ? 4.790 -7.821 13.077 1.00 85.12 96 THR A O 1
ATOM 790 N N . LYS A 1 97 ? 5.539 -5.712 13.233 1.00 85.25 97 LYS A N 1
ATOM 791 C CA . LYS A 1 97 ? 5.205 -5.524 14.653 1.00 85.25 97 LYS A CA 1
ATOM 792 C C . LYS A 1 97 ? 3.872 -4.805 14.857 1.00 85.25 97 LYS A C 1
ATOM 794 O O . LYS A 1 97 ? 3.492 -4.574 16.002 1.00 85.25 97 LYS A O 1
ATOM 799 N N . LEU A 1 98 ? 3.193 -4.414 13.779 1.00 82.38 98 LEU A N 1
ATOM 800 C CA . LEU A 1 98 ? 1.872 -3.803 13.860 1.00 82.38 98 LEU A CA 1
ATOM 801 C C . LEU A 1 98 ? 0.825 -4.874 14.171 1.00 82.38 98 LEU A C 1
ATOM 803 O O . LEU A 1 98 ? 0.923 -6.006 13.705 1.00 82.38 98 LEU A O 1
ATOM 807 N N . ASN A 1 99 ? -0.201 -4.496 14.930 1.00 84.19 99 ASN A N 1
ATOM 808 C CA . ASN A 1 99 ? -1.340 -5.377 15.211 1.00 84.19 99 ASN A CA 1
ATOM 809 C C . ASN A 1 99 ? -2.319 -5.466 14.025 1.00 84.19 99 ASN A C 1
ATOM 811 O O . ASN A 1 99 ? -3.282 -6.226 14.079 1.00 84.19 99 ASN A O 1
ATOM 815 N N . ASN A 1 100 ? -2.090 -4.677 12.976 1.00 85.19 100 ASN A N 1
ATOM 816 C CA . ASN A 1 100 ? -2.927 -4.591 11.789 1.00 85.19 100 ASN A CA 1
ATOM 817 C C . ASN A 1 100 ? -2.464 -5.603 10.732 1.00 85.19 100 ASN A C 1
ATOM 819 O O . ASN A 1 100 ? -1.279 -5.941 10.631 1.00 85.19 100 ASN A O 1
ATOM 823 N N . LYS A 1 101 ? -3.380 -6.035 9.865 1.00 87.88 101 LYS A N 1
ATOM 824 C CA . LYS A 1 101 ? -3.017 -6.823 8.689 1.00 87.88 101 LYS A CA 1
ATOM 825 C C . LYS A 1 101 ? -2.290 -5.933 7.676 1.00 87.88 101 LYS A C 1
ATOM 827 O O . LYS A 1 101 ? -2.895 -5.089 7.028 1.00 87.88 101 LYS A O 1
ATOM 832 N N . VAL A 1 102 ? -0.986 -6.130 7.512 1.00 88.19 102 VAL A N 1
ATOM 833 C CA . VAL A 1 102 ? -0.202 -5.378 6.519 1.00 88.19 102 VAL A CA 1
ATOM 834 C C . VAL A 1 102 ? -0.302 -6.033 5.140 1.00 88.19 102 VAL A C 1
ATOM 836 O O . VAL A 1 102 ? 0.013 -7.219 5.008 1.00 88.19 102 VAL A O 1
ATOM 839 N N . ILE A 1 103 ? -0.691 -5.253 4.131 1.00 89.69 103 ILE A N 1
ATOM 840 C CA . ILE A 1 103 ? -0.754 -5.624 2.713 1.00 89.69 103 ILE A CA 1
ATOM 841 C C . ILE A 1 103 ? 0.268 -4.772 1.954 1.00 89.69 103 ILE A C 1
ATOM 843 O O . ILE A 1 103 ? 0.192 -3.545 1.969 1.00 89.69 103 ILE A O 1
ATOM 847 N N . LEU A 1 104 ? 1.223 -5.411 1.287 1.00 89.88 104 LEU A N 1
ATOM 848 C CA . LEU A 1 104 ? 2.199 -4.730 0.441 1.00 89.88 104 LEU A CA 1
ATOM 849 C C . LEU A 1 104 ? 1.854 -4.963 -1.028 1.00 89.88 104 LEU A C 1
ATOM 851 O O . LEU A 1 104 ? 1.818 -6.107 -1.481 1.00 89.88 104 LEU A O 1
ATOM 855 N N . GLY A 1 105 ? 1.583 -3.884 -1.753 1.00 89.75 105 GLY A N 1
ATOM 856 C CA . GLY A 1 105 ? 1.301 -3.906 -3.181 1.00 89.75 105 GLY A CA 1
ATOM 857 C C . GLY A 1 105 ? 2.511 -3.482 -4.007 1.00 89.75 105 GLY A C 1
ATOM 858 O O . GLY A 1 105 ? 3.193 -2.520 -3.657 1.00 89.75 105 GLY A O 1
ATOM 859 N N . PHE A 1 106 ? 2.761 -4.196 -5.100 1.00 88.31 106 PHE A N 1
ATOM 860 C CA . PHE A 1 106 ? 3.882 -3.959 -6.005 1.00 88.31 106 PHE A CA 1
ATOM 861 C C . PHE A 1 106 ? 3.458 -4.101 -7.466 1.00 88.31 106 PHE A C 1
ATOM 863 O O . PHE A 1 106 ? 2.598 -4.927 -7.793 1.00 88.31 106 PHE A O 1
ATOM 870 N N . ASN A 1 107 ? 4.123 -3.365 -8.356 1.00 87.00 107 ASN A N 1
ATOM 871 C CA . ASN A 1 107 ? 4.067 -3.642 -9.780 1.00 87.00 107 ASN A CA 1
ATOM 872 C C . ASN A 1 107 ? 4.678 -5.008 -10.093 1.00 87.00 107 ASN A C 1
ATOM 874 O O . ASN A 1 107 ? 5.562 -5.521 -9.403 1.00 87.00 107 ASN A O 1
ATOM 878 N N . THR A 1 108 ? 4.252 -5.581 -11.216 1.00 84.69 108 THR A N 1
ATOM 879 C CA . THR A 1 108 ? 4.764 -6.862 -11.729 1.00 84.69 108 THR A CA 1
ATOM 880 C C . THR A 1 108 ? 6.263 -6.844 -12.039 1.00 84.69 108 THR A C 1
ATOM 882 O O . THR A 1 108 ? 6.866 -7.900 -12.200 1.00 84.69 108 THR A O 1
ATOM 885 N N . THR A 1 109 ? 6.859 -5.658 -12.163 1.00 85.31 109 THR A N 1
ATOM 886 C CA . THR A 1 109 ? 8.281 -5.453 -12.464 1.00 85.31 109 THR A CA 1
ATOM 887 C C . THR A 1 109 ? 9.157 -5.290 -11.223 1.00 85.31 109 THR A C 1
ATOM 889 O O . THR A 1 109 ? 10.378 -5.251 -11.363 1.00 85.31 109 THR A O 1
ATOM 892 N N . THR A 1 110 ? 8.579 -5.167 -10.026 1.00 85.06 110 THR A N 1
ATOM 893 C CA . THR A 1 110 ? 9.340 -4.909 -8.797 1.00 85.06 110 THR A CA 1
ATOM 894 C C . THR A 1 110 ? 10.111 -6.157 -8.353 1.00 85.06 110 THR A C 1
ATOM 896 O O . THR A 1 110 ? 9.556 -7.256 -8.301 1.00 85.06 110 THR A O 1
ATOM 899 N N . ASP A 1 111 ? 11.398 -6.010 -8.005 1.00 85.69 111 ASP A N 1
ATOM 900 C CA . ASP A 1 111 ? 12.175 -7.108 -7.415 1.00 85.69 111 ASP A CA 1
ATOM 901 C C . ASP A 1 111 ? 11.742 -7.360 -5.965 1.00 85.69 111 ASP A C 1
ATOM 903 O O . ASP A 1 111 ? 11.895 -6.518 -5.078 1.00 85.69 111 ASP A O 1
ATOM 907 N N . LEU A 1 112 ? 11.232 -8.565 -5.715 1.00 87.31 112 LEU A N 1
ATOM 908 C CA . LEU A 1 112 ? 10.710 -8.977 -4.416 1.00 87.31 112 LEU A CA 1
ATOM 909 C C . LEU A 1 112 ? 11.725 -9.749 -3.559 1.00 87.31 112 LEU A C 1
ATOM 911 O O . LEU A 1 112 ? 11.369 -10.245 -2.487 1.00 87.31 112 LEU A O 1
ATOM 915 N N . SER A 1 113 ? 12.980 -9.882 -4.001 1.00 86.88 113 SER A N 1
ATOM 916 C CA . SER A 1 113 ? 14.026 -10.655 -3.315 1.00 86.88 113 SER A CA 1
ATOM 917 C C . SER A 1 113 ? 14.175 -10.298 -1.826 1.00 86.88 113 SER A C 1
ATOM 919 O O . SER A 1 113 ? 14.253 -11.195 -0.981 1.00 86.88 113 SER A O 1
ATOM 921 N N . THR A 1 114 ? 14.112 -9.008 -1.489 1.00 80.81 114 THR A N 1
ATOM 922 C CA . THR A 1 114 ? 14.202 -8.495 -0.112 1.00 80.81 114 THR A CA 1
ATOM 923 C C . THR A 1 114 ? 12.975 -8.835 0.745 1.00 80.81 114 THR A C 1
ATOM 925 O O . THR A 1 114 ? 13.116 -9.048 1.949 1.00 80.81 114 THR A O 1
ATOM 928 N N . TYR A 1 115 ? 11.783 -8.951 0.150 1.00 82.38 115 TYR A N 1
ATOM 929 C CA . TYR A 1 115 ? 10.516 -9.162 0.869 1.00 82.38 115 TYR A CA 1
ATOM 930 C C . TYR A 1 115 ? 10.261 -10.629 1.205 1.00 82.38 115 TYR A C 1
ATOM 932 O O . TYR A 1 115 ? 9.582 -10.908 2.188 1.00 82.38 115 TYR A O 1
ATOM 940 N N . LYS A 1 116 ? 10.864 -11.571 0.463 1.00 81.19 116 LYS A N 1
ATOM 941 C CA . LYS A 1 116 ? 10.715 -13.026 0.682 1.00 81.19 116 LYS A CA 1
ATOM 942 C C . LYS A 1 116 ? 11.012 -13.491 2.113 1.00 81.19 116 LYS A C 1
ATOM 944 O O . LYS A 1 116 ? 10.567 -14.562 2.494 1.00 81.19 116 LYS A O 1
ATOM 949 N N . LYS A 1 117 ? 11.784 -12.725 2.892 1.00 82.44 117 LYS A N 1
ATOM 950 C CA . LYS A 1 117 ? 12.118 -13.041 4.294 1.00 82.44 117 LYS A CA 1
ATOM 951 C C . LYS A 1 117 ? 11.057 -12.587 5.307 1.00 82.44 117 LYS A C 1
ATOM 953 O O . LYS A 1 117 ? 11.179 -12.923 6.479 1.00 82.44 117 LYS A O 1
ATOM 958 N N . TRP A 1 118 ? 10.084 -11.787 4.877 1.00 79.38 118 TRP A N 1
ATOM 959 C CA . TRP A 1 118 ? 9.132 -11.079 5.743 1.00 79.38 118 TRP A CA 1
ATOM 960 C C . TRP A 1 118 ? 7.674 -11.510 5.537 1.00 79.38 118 TRP A C 1
ATOM 962 O O . TRP A 1 118 ? 6.807 -11.126 6.324 1.00 79.38 118 TRP A O 1
ATOM 972 N N . ILE A 1 119 ? 7.416 -12.264 4.470 1.00 75.38 119 ILE A N 1
ATOM 973 C CA . ILE A 1 119 ? 6.113 -12.825 4.090 1.00 75.38 119 ILE A CA 1
ATOM 974 C C . ILE A 1 119 ? 6.026 -14.238 4.646 1.00 75.38 119 ILE A C 1
ATOM 976 O O . ILE A 1 119 ? 4.978 -14.541 5.254 1.00 75.38 119 ILE A O 1
#

Radius of gyration: 13.47 Å; chains: 1; bounding box: 31×26×34 Å

Organism: Wickerhamomyces anomalus (strain ATCC 58044 / CBS 1984 / NCYC 433 / NRRL Y-366-8) (NCBI:txid683960)

Secondary structure (DSSP, 8-state):
-EEEES-HHHHHHHHHHH-SS-EEEEEE--SS----TTS-HHHHHHHHHSTTEEEEEE--HHHHHHHHHSTTS-TT-SEEEEES----HHHHHHHTT-SSEEEEEE-TTS--TTGGGT-

Sequence (119 aa):
MELFIGQFDQFIDHLVWKATKTTLIILNIDQELSIPSNFQRSSVQYLKNVELIDLIHIDSLQKLMVYLSMKQVNHNDESIAIWELPSENLILSKLTKLNNKVILGFNTTTDLSTYKKWI

Foldseek 3Di:
DAEAEADPVVVLVVCLVPQPAAEEEEEACLPVPPPPPVCDVVVVVVQVVSPRYHYDYDDDPVSLVVCLPPPPPPLRNQEYEYEPDPLDPVSLVSVLVDPHHYYYYYYNPDDCPSVVVRD